Protein AF-A0A3D4CY06-F1 (afdb_monomer)

Secondary structure (DSSP, 8-state):
-----------------TTTTSBHHHHHHHHHHTTPEEEEEEETTEEPP------TTEEEEEEETTEEE--

pLDDT: mean 78.08, std 15.42, range [41.69, 91.38]

Radius of gyration: 17.35 Å; Cα contacts (8 Å, |Δi|>4): 85; chains: 1; bounding box: 32×26×60 Å

Solvent-accessible surface area (backbone atoms only — not comparable to full-atom values): 4557 Å² total; per-residue (Å²): 140,85,88,80,85,84,82,76,88,79,76,78,67,81,74,69,60,94,39,59,75,28,40,62,67,59,26,42,53,57,31,49,78,72,65,30,44,76,40,75,43,26,51,68,87,42,76,47,95,72,77,90,73,87,51,93,52,50,45,80,39,24,31,45,92,64,25,26,43,87,122

Mean predicted aligned error: 10.27 Å

Structure (mmCIF, N/CA/C/O backbone):
data_AF-A0A3D4CY06-F1
#
_entry.id   AF-A0A3D4CY06-F1
#
loop_
_atom_site.group_PDB
_atom_site.id
_atom_site.type_symbol
_atom_site.label_atom_id
_atom_site.label_alt_id
_atom_site.label_comp_id
_atom_site.label_asym_id
_atom_site.label_entity_id
_atom_site.label_seq_id
_atom_site.pdbx_PDB_ins_code
_atom_site.Cartn_x
_atom_site.Cartn_y
_atom_site.Cartn_z
_atom_site.occupancy
_atom_site.B_iso_or_equiv
_atom_site.auth_seq_id
_atom_site.auth_comp_id
_atom_site.auth_asym_id
_atom_site.auth_atom_id
_atom_site.pdbx_PDB_model_num
ATOM 1 N N . MET A 1 1 ? 21.194 0.454 47.961 1.00 41.69 1 MET A N 1
ATOM 2 C CA . MET A 1 1 ? 20.122 -0.440 47.477 1.00 41.69 1 MET A CA 1
ATOM 3 C C . MET A 1 1 ? 19.263 0.378 46.538 1.00 41.69 1 MET A C 1
ATOM 5 O O . MET A 1 1 ? 18.797 1.423 46.965 1.00 41.69 1 MET A O 1
ATOM 9 N N . ILE A 1 2 ? 19.132 -0.035 45.281 1.00 53.00 2 ILE A N 1
ATOM 10 C CA . ILE A 1 2 ? 18.306 0.653 44.284 1.00 53.00 2 ILE A CA 1
ATOM 11 C C . ILE A 1 2 ? 17.440 -0.417 43.618 1.00 53.00 2 ILE A C 1
ATOM 13 O O . ILE A 1 2 ? 18.002 -1.359 43.061 1.00 53.00 2 ILE A O 1
ATOM 17 N N . PRO A 1 3 ? 16.113 -0.298 43.682 1.00 56.84 3 PRO A N 1
ATOM 18 C CA . PRO A 1 3 ? 15.215 -0.763 42.637 1.00 56.84 3 PRO A CA 1
ATOM 19 C C . PRO A 1 3 ? 14.555 0.481 42.003 1.00 56.84 3 PRO A C 1
ATOM 21 O O . PRO A 1 3 ? 14.476 1.529 42.633 1.00 56.84 3 PRO A O 1
ATOM 24 N N . GLU A 1 4 ? 14.030 0.515 40.792 1.00 59.47 4 GLU A N 1
ATOM 25 C CA . GLU A 1 4 ? 13.988 -0.364 39.632 1.00 59.47 4 GLU A CA 1
ATOM 26 C C . GLU A 1 4 ? 13.279 0.483 38.551 1.00 59.47 4 GLU A C 1
ATOM 28 O O . GLU A 1 4 ? 12.499 1.375 38.881 1.00 59.47 4 GLU A O 1
ATOM 33 N N . GLN A 1 5 ? 13.512 0.161 37.281 1.00 54.06 5 GLN A N 1
ATOM 34 C CA . GLN A 1 5 ? 12.685 0.539 36.125 1.00 54.06 5 GLN A CA 1
ATOM 35 C C . GLN A 1 5 ? 12.703 2.007 35.670 1.00 54.06 5 GLN A C 1
ATOM 37 O O . GLN A 1 5 ? 11.834 2.808 35.995 1.00 54.06 5 GLN A O 1
ATOM 42 N N . ASN A 1 6 ? 13.605 2.294 34.731 1.00 48.72 6 ASN A N 1
ATOM 43 C CA . ASN A 1 6 ? 13.251 3.147 33.601 1.00 48.72 6 ASN A CA 1
ATOM 44 C C . ASN A 1 6 ? 13.400 2.279 32.346 1.00 48.72 6 ASN A C 1
ATOM 46 O O . ASN A 1 6 ? 14.505 2.098 31.834 1.00 48.72 6 ASN A O 1
ATOM 50 N N . GLN A 1 7 ? 12.304 1.621 31.962 1.00 54.72 7 GLN A N 1
ATOM 51 C CA . GLN A 1 7 ? 12.235 0.791 30.763 1.00 54.72 7 GLN A CA 1
ATOM 52 C C . GLN A 1 7 ? 12.411 1.717 29.560 1.00 54.72 7 GLN A C 1
ATOM 54 O O . GLN A 1 7 ? 11.537 2.524 29.261 1.00 54.72 7 GLN A O 1
ATOM 59 N N . VAL A 1 8 ? 13.577 1.640 28.928 1.00 50.97 8 VAL A N 1
ATOM 60 C CA . VAL A 1 8 ? 13.811 2.249 27.624 1.00 50.97 8 VAL A CA 1
ATOM 61 C C . VAL A 1 8 ? 13.012 1.462 26.589 1.00 50.97 8 VAL A C 1
ATOM 63 O O . VAL A 1 8 ? 13.183 0.252 26.445 1.00 50.97 8 VAL A O 1
ATOM 66 N N . ASP A 1 9 ? 12.087 2.163 25.936 1.00 55.78 9 ASP A N 1
ATOM 67 C CA . ASP A 1 9 ? 11.427 1.777 24.697 1.00 55.78 9 ASP A CA 1
ATOM 68 C C . ASP A 1 9 ? 12.419 1.133 23.735 1.00 55.78 9 ASP A C 1
ATOM 70 O O . ASP A 1 9 ? 13.321 1.820 23.276 1.00 55.78 9 ASP A O 1
ATOM 74 N N . GLU A 1 10 ? 12.238 -0.135 23.358 1.00 49.66 10 G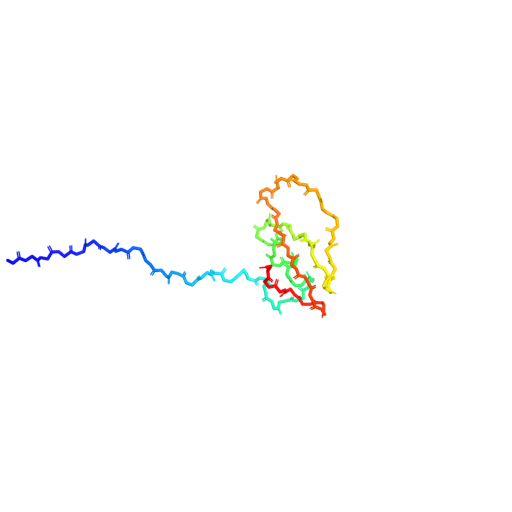LU A N 1
ATOM 75 C CA . GLU A 1 10 ? 12.840 -0.628 22.123 1.00 49.66 10 GLU A CA 1
ATOM 76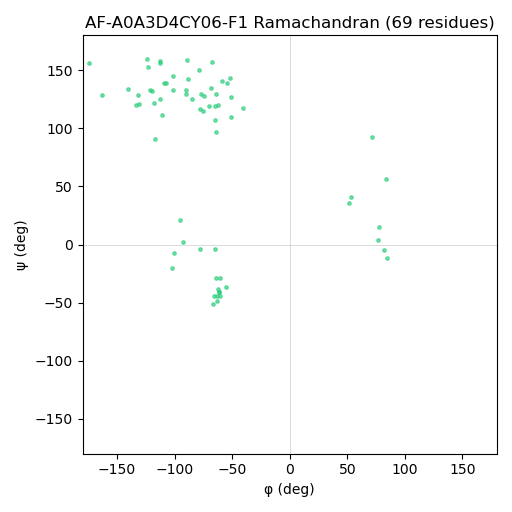 C C . GLU A 1 10 ? 12.215 -1.943 21.640 1.00 49.66 10 GLU A C 1
ATOM 78 O O . GLU A 1 10 ? 12.144 -2.943 22.348 1.00 49.66 10 GLU A O 1
ATOM 83 N N . GLN A 1 11 ? 11.835 -1.916 20.358 1.00 43.12 11 GLN A N 1
ATOM 84 C CA . GLN A 1 11 ? 11.673 -3.071 19.471 1.00 43.12 11 GLN A CA 1
ATOM 85 C C . GLN A 1 11 ? 10.335 -3.821 19.560 1.00 43.12 11 GLN A C 1
ATOM 87 O O . GLN A 1 11 ? 10.276 -5.047 19.617 1.00 43.12 11 GLN A O 1
ATOM 92 N N . SER A 1 12 ? 9.228 -3.098 19.354 1.00 43.50 12 SER A N 1
ATOM 93 C CA . SER A 1 12 ? 8.212 -3.689 18.472 1.00 43.50 12 SER A CA 1
ATOM 94 C C . SER A 1 12 ? 8.872 -3.847 17.095 1.00 43.50 12 SER A C 1
ATOM 96 O O . SER A 1 12 ? 9.324 -2.830 16.559 1.00 43.50 12 SER A O 1
ATOM 98 N N . PRO A 1 13 ? 8.985 -5.060 16.512 1.00 48.31 13 PRO A N 1
ATOM 99 C CA . PRO A 1 13 ? 9.469 -5.194 15.139 1.00 48.31 13 PRO A CA 1
ATOM 100 C C . PRO A 1 13 ? 8.637 -4.247 14.272 1.00 48.31 13 PRO A C 1
ATOM 102 O O . PRO A 1 13 ? 7.447 -4.101 14.578 1.00 48.31 13 PRO A O 1
ATOM 105 N N . PRO A 1 14 ? 9.211 -3.579 13.246 1.00 45.72 14 PRO A N 1
ATOM 106 C CA . PRO A 1 14 ? 8.430 -2.713 12.372 1.00 45.72 14 PRO A CA 1
ATOM 107 C C . PRO A 1 14 ? 7.252 -3.558 11.929 1.00 45.72 14 PRO A C 1
ATOM 109 O O . PRO A 1 14 ? 7.458 -4.598 11.299 1.00 45.72 14 PRO A O 1
ATOM 112 N N . LYS A 1 15 ? 6.058 -3.217 12.431 1.00 53.16 15 LYS A N 1
ATOM 113 C CA . LYS A 1 15 ? 4.887 -4.083 12.354 1.00 53.16 15 LYS A CA 1
ATOM 114 C C . LYS A 1 15 ? 4.630 -4.178 10.868 1.00 53.16 15 LYS A C 1
ATOM 116 O O . LYS A 1 15 ? 4.138 -3.213 10.283 1.00 53.16 15 LYS A O 1
ATOM 121 N N . LYS A 1 16 ? 5.121 -5.255 10.239 1.00 57.88 16 LYS A N 1
ATOM 122 C CA . LYS A 1 16 ? 5.036 -5.411 8.793 1.00 57.88 16 LYS A CA 1
ATOM 123 C C . LYS A 1 16 ? 3.575 -5.170 8.478 1.00 57.88 16 LYS A C 1
ATOM 125 O O . LYS A 1 16 ? 2.727 -5.751 9.166 1.00 57.88 16 LYS A O 1
ATOM 130 N N . PRO A 1 17 ? 3.277 -4.256 7.550 1.00 70.38 17 PRO A N 1
ATOM 131 C CA . PRO A 1 17 ? 1.898 -3.948 7.310 1.00 70.38 17 PRO A CA 1
ATOM 132 C C . PRO A 1 17 ? 1.143 -5.242 6.990 1.00 70.38 17 PRO A C 1
ATOM 134 O O . PRO A 1 17 ? 1.687 -6.090 6.278 1.00 70.38 17 PRO A O 1
ATOM 137 N N . PRO A 1 18 ? -0.079 -5.421 7.510 1.00 73.50 18 PRO A N 1
ATOM 138 C CA . PRO A 1 18 ? -0.781 -6.705 7.456 1.00 73.50 18 PRO A CA 1
ATOM 139 C C . PRO A 1 18 ? -1.135 -7.155 6.029 1.00 73.50 18 PRO A C 1
ATOM 141 O O . PRO A 1 18 ? -1.679 -8.232 5.847 1.00 73.50 18 PRO A O 1
ATOM 144 N N . TYR A 1 19 ? -0.847 -6.331 5.022 1.00 80.00 19 TYR A N 1
ATOM 145 C CA . TYR A 1 19 ? -1.092 -6.577 3.607 1.00 80.00 19 TYR A CA 1
ATOM 146 C C . TYR A 1 19 ? 0.154 -7.031 2.821 1.00 80.00 19 TYR A C 1
ATOM 148 O O . TYR A 1 19 ? 0.020 -7.390 1.655 1.00 80.00 19 TYR A O 1
ATOM 156 N N . ILE A 1 20 ? 1.359 -7.032 3.409 1.00 84.25 20 ILE A N 1
ATOM 157 C CA . ILE A 1 20 ? 2.569 -7.522 2.720 1.00 84.25 20 ILE A CA 1
ATOM 158 C C . ILE A 1 20 ? 2.476 -9.039 2.511 1.00 84.25 20 ILE A C 1
ATOM 160 O O . ILE A 1 20 ? 2.143 -9.772 3.438 1.00 84.25 20 ILE A O 1
ATOM 164 N N . GLY A 1 21 ? 2.804 -9.516 1.308 1.00 85.44 21 GLY A N 1
ATOM 165 C CA . GLY A 1 21 ? 2.710 -10.934 0.940 1.00 85.44 21 GLY A CA 1
ATOM 166 C C . GLY A 1 21 ? 1.304 -11.387 0.534 1.00 85.44 21 GLY A C 1
ATOM 167 O O . GLY A 1 21 ? 1.139 -12.522 0.092 1.00 85.44 21 GLY A O 1
ATOM 168 N N . HIS A 1 22 ? 0.304 -10.508 0.634 1.00 87.69 22 HIS A N 1
ATOM 169 C CA . HIS A 1 22 ? -1.035 -10.752 0.112 1.00 87.69 22 HIS A CA 1
ATOM 170 C C . HIS A 1 22 ? -1.158 -10.286 -1.340 1.00 87.69 22 HIS A C 1
ATOM 172 O O . HIS A 1 22 ? -0.409 -9.427 -1.816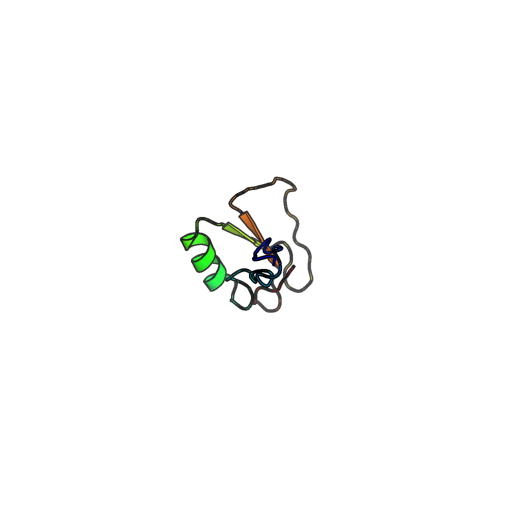 1.00 87.69 22 HIS A O 1
ATOM 178 N N . THR A 1 23 ? -2.146 -10.838 -2.042 1.00 91.12 23 THR A N 1
ATOM 179 C CA . THR A 1 23 ? -2.567 -10.311 -3.340 1.00 91.12 23 THR A CA 1
ATOM 180 C C . THR A 1 23 ? -3.210 -8.937 -3.163 1.00 91.12 23 THR A C 1
ATOM 182 O O . THR A 1 23 ? -3.730 -8.605 -2.094 1.00 91.12 23 THR A O 1
ATOM 185 N N . LEU A 1 24 ? -3.219 -8.135 -4.230 1.00 86.94 24 LEU A N 1
ATOM 186 C CA . LEU A 1 24 ? -3.848 -6.811 -4.212 1.00 86.94 24 LEU A CA 1
ATOM 187 C C . LEU A 1 24 ? -5.327 -6.862 -3.785 1.00 86.94 24 LEU A C 1
ATOM 189 O O . LEU A 1 24 ? -5.793 -5.958 -3.095 1.00 86.94 24 LEU A O 1
ATOM 193 N N . ASP A 1 25 ? -6.056 -7.907 -4.183 1.00 88.50 25 ASP A N 1
ATOM 194 C CA . ASP A 1 25 ? -7.470 -8.094 -3.842 1.00 88.50 25 ASP A CA 1
ATOM 195 C C . ASP A 1 25 ? -7.675 -8.341 -2.339 1.00 88.50 25 ASP A C 1
ATOM 197 O O . ASP A 1 25 ? -8.429 -7.622 -1.681 1.00 88.50 25 ASP A O 1
ATOM 201 N N . GLU A 1 26 ? -6.935 -9.294 -1.768 1.00 89.69 26 GLU A N 1
ATOM 202 C CA . GLU A 1 26 ? -7.011 -9.628 -0.342 1.00 89.69 26 GLU A CA 1
ATOM 203 C C . GLU A 1 26 ? -6.572 -8.453 0.530 1.00 89.69 26 GLU A C 1
ATOM 205 O O . GLU A 1 26 ? -7.243 -8.071 1.489 1.00 89.69 26 GLU A O 1
ATOM 210 N N . ALA A 1 27 ? -5.481 -7.803 0.142 1.00 88.38 27 ALA A N 1
ATOM 211 C CA . ALA A 1 27 ? -4.994 -6.620 0.820 1.00 88.38 27 ALA A CA 1
ATOM 212 C C . ALA A 1 27 ? -5.997 -5.463 0.779 1.00 88.38 27 ALA A C 1
ATOM 214 O O . ALA A 1 27 ? -6.182 -4.781 1.786 1.00 88.38 27 ALA A O 1
ATOM 215 N N . ARG A 1 28 ? -6.675 -5.242 -0.356 1.00 88.56 28 ARG A N 1
ATOM 216 C CA . ARG A 1 28 ? -7.729 -4.223 -0.464 1.00 88.56 28 ARG A CA 1
ATOM 217 C C . ARG A 1 28 ? -8.879 -4.511 0.490 1.00 88.56 28 ARG A C 1
ATOM 219 O O . ARG A 1 28 ? -9.351 -3.575 1.127 1.00 88.56 28 ARG A O 1
ATOM 226 N N . LYS A 1 29 ? -9.297 -5.773 0.632 1.00 90.31 29 LYS A N 1
ATOM 227 C CA . LYS A 1 29 ? -10.330 -6.166 1.607 1.00 90.31 29 LYS A CA 1
ATOM 228 C C . LYS A 1 29 ? -9.874 -5.896 3.040 1.00 90.31 29 LYS A C 1
ATOM 230 O O . LYS A 1 29 ? -10.612 -5.266 3.792 1.00 90.31 29 LYS A O 1
ATOM 235 N N . LEU A 1 30 ? -8.658 -6.312 3.399 1.00 88.62 30 LEU A N 1
ATOM 236 C CA . LEU A 1 30 ? -8.084 -6.092 4.734 1.00 88.62 30 LEU A CA 1
ATOM 237 C C . LEU A 1 30 ? -7.962 -4.601 5.069 1.00 88.62 30 LEU A C 1
ATOM 239 O O . LEU A 1 30 ? -8.332 -4.172 6.159 1.00 88.62 30 LEU A O 1
ATOM 243 N N . ALA A 1 31 ? -7.479 -3.798 4.121 1.00 86.94 31 ALA A N 1
ATOM 244 C CA . ALA A 1 31 ? -7.361 -2.357 4.288 1.00 86.94 31 ALA A CA 1
ATOM 245 C C . ALA A 1 31 ? -8.738 -1.691 4.409 1.00 86.94 31 ALA A C 1
ATOM 247 O O . ALA A 1 31 ? -8.943 -0.890 5.319 1.00 86.94 31 ALA A O 1
ATOM 248 N N . ALA A 1 32 ? -9.703 -2.073 3.566 1.00 88.12 32 ALA A N 1
ATOM 249 C CA . ALA A 1 32 ? -11.060 -1.534 3.607 1.00 88.12 32 ALA A CA 1
ATOM 250 C C . ALA A 1 32 ? -11.772 -1.842 4.934 1.00 88.12 32 ALA A C 1
ATOM 252 O O . ALA A 1 32 ? -12.440 -0.966 5.478 1.00 88.12 32 ALA A O 1
ATOM 253 N N . GLN A 1 33 ? -11.579 -3.040 5.503 1.00 87.81 33 GLN A N 1
ATOM 254 C CA . GLN A 1 33 ? -12.081 -3.396 6.841 1.00 87.81 33 GLN A CA 1
ATOM 255 C C . GLN A 1 33 ? -11.512 -2.496 7.946 1.00 87.81 33 GLN A C 1
ATOM 257 O O . GLN A 1 33 ? -12.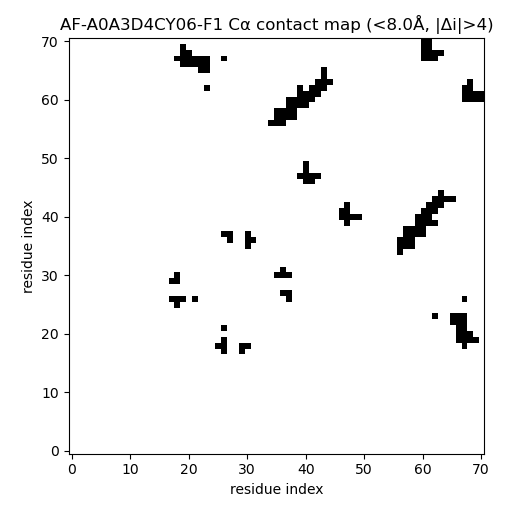167 -2.269 8.959 1.00 87.81 33 GLN A O 1
ATOM 262 N N . GLN A 1 34 ? -10.304 -1.973 7.745 1.00 85.12 34 GLN A N 1
ATOM 263 C CA . GLN A 1 34 ? -9.636 -1.054 8.664 1.00 85.12 34 GLN A CA 1
ATOM 264 C C . GLN A 1 34 ? -9.889 0.426 8.320 1.00 85.12 34 GLN A C 1
ATOM 266 O O . GLN A 1 34 ? -9.359 1.306 8.991 1.00 85.12 34 GLN A O 1
ATOM 271 N N . GLY A 1 35 ? -10.693 0.717 7.289 1.00 87.00 35 GLY A N 1
ATOM 272 C CA . GLY A 1 35 ? -10.978 2.081 6.837 1.00 87.00 35 GLY A CA 1
ATOM 273 C C . GLY A 1 35 ? -9.856 2.730 6.016 1.00 87.00 35 GLY A C 1
ATOM 274 O O . GLY A 1 35 ? -9.879 3.942 5.806 1.00 87.00 35 GLY A O 1
ATOM 275 N N . TYR A 1 36 ? -8.891 1.942 5.535 1.00 88.25 36 TYR A N 1
ATOM 276 C CA . TYR A 1 36 ? -7.797 2.399 4.680 1.00 88.25 36 TYR A CA 1
ATOM 277 C C . TYR A 1 36 ? -8.037 2.054 3.207 1.00 88.25 36 TYR A C 1
ATOM 279 O O . TYR A 1 36 ? -8.535 0.985 2.857 1.00 88.25 36 TYR A O 1
ATOM 287 N N . ALA A 1 37 ? -7.601 2.943 2.320 1.00 87.50 37 ALA A N 1
ATOM 288 C CA . ALA A 1 37 ? -7.538 2.712 0.883 1.00 87.50 37 ALA A CA 1
ATOM 289 C C . ALA A 1 37 ? -6.100 2.385 0.461 1.00 87.50 37 ALA A C 1
ATOM 291 O O . ALA A 1 37 ? -5.168 3.100 0.822 1.00 87.50 37 ALA A O 1
ATOM 292 N N . LEU A 1 38 ? -5.902 1.341 -0.343 1.00 87.81 38 LEU A N 1
ATOM 293 C CA . LEU A 1 38 ? -4.586 1.022 -0.905 1.00 87.81 38 LEU A CA 1
ATOM 294 C C . LEU A 1 38 ? -4.382 1.723 -2.250 1.00 87.81 38 LEU A C 1
ATOM 296 O O . LEU A 1 38 ? -5.239 1.640 -3.134 1.00 87.81 38 LEU A O 1
ATOM 300 N N . ARG A 1 39 ? -3.224 2.359 -2.433 1.00 89.44 39 ARG A N 1
ATOM 301 C CA . ARG A 1 39 ? -2.778 2.960 -3.693 1.00 89.44 39 ARG A CA 1
ATOM 302 C C . ARG A 1 39 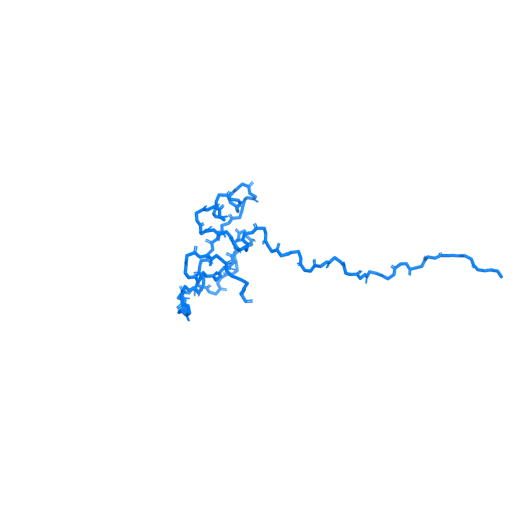? -1.507 2.277 -4.167 1.00 89.44 39 ARG A C 1
ATOM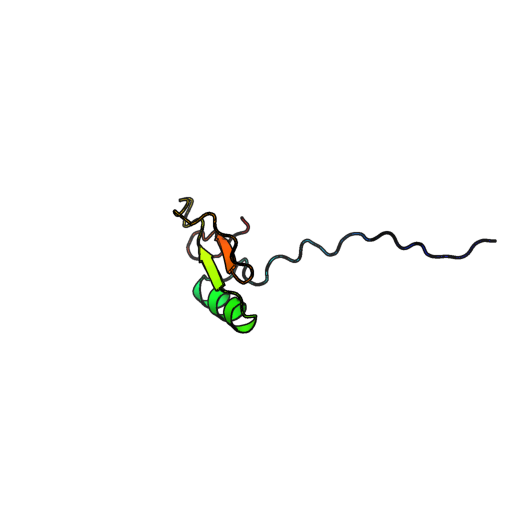 304 O O . ARG A 1 39 ? -0.491 2.299 -3.483 1.00 89.44 39 ARG A O 1
ATOM 311 N N . VAL A 1 40 ? -1.558 1.709 -5.364 1.00 89.06 40 VAL A N 1
ATOM 312 C CA . VAL A 1 40 ? -0.373 1.139 -6.005 1.00 89.06 40 VAL A CA 1
ATOM 313 C C . VAL A 1 40 ? 0.486 2.289 -6.520 1.00 89.06 40 VAL A C 1
ATOM 315 O O . VAL A 1 40 ? 0.047 3.055 -7.371 1.00 89.06 40 VAL A O 1
ATOM 318 N N . MET A 1 41 ? 1.684 2.433 -5.959 1.00 88.19 41 MET A N 1
ATOM 319 C CA . MET A 1 41 ? 2.687 3.425 -6.375 1.00 88.19 41 MET A CA 1
ATOM 320 C C . MET A 1 41 ? 3.790 2.801 -7.228 1.00 88.19 41 MET A C 1
ATOM 322 O O . MET A 1 41 ? 4.490 3.509 -7.946 1.00 88.19 41 MET A O 1
ATOM 326 N N . ARG A 1 42 ? 3.953 1.481 -7.146 1.00 89.50 42 ARG A N 1
ATOM 327 C CA . ARG A 1 42 ? 4.864 0.706 -7.981 1.00 89.50 42 ARG A CA 1
ATOM 328 C C . ARG A 1 42 ? 4.198 -0.606 -8.357 1.00 89.50 42 ARG A C 1
ATOM 330 O O . ARG A 1 42 ? 3.624 -1.249 -7.481 1.00 89.50 42 ARG A O 1
ATOM 337 N N . MET A 1 43 ? 4.275 -0.982 -9.623 1.00 91.38 43 MET A N 1
ATOM 338 C CA . MET A 1 43 ? 3.750 -2.238 -10.140 1.00 91.38 43 MET A CA 1
ATOM 339 C C . MET A 1 43 ? 4.807 -2.885 -11.028 1.00 91.38 43 MET A C 1
ATOM 341 O O . MET A 1 43 ? 5.260 -2.261 -11.979 1.00 91.38 43 MET A O 1
ATOM 345 N N . ASP A 1 44 ? 5.235 -4.094 -10.672 1.00 87.94 44 ASP A N 1
ATOM 346 C CA . ASP A 1 44 ? 6.175 -4.913 -11.448 1.00 87.94 44 ASP A CA 1
ATOM 347 C C . ASP A 1 44 ? 7.478 -4.170 -11.806 1.00 87.94 44 ASP A C 1
ATOM 349 O O . ASP A 1 44 ? 8.004 -4.256 -12.911 1.00 87.94 44 ASP A O 1
ATOM 353 N N . GLY A 1 45 ? 7.997 -3.400 -10.844 1.00 85.62 45 GLY A N 1
ATOM 354 C CA . GLY A 1 45 ? 9.205 -2.583 -11.005 1.00 85.62 45 GLY A CA 1
ATOM 355 C C . GLY A 1 45 ? 8.974 -1.202 -11.633 1.00 85.62 45 GLY A C 1
ATOM 356 O O . GLY A 1 45 ? 9.848 -0.341 -11.530 1.00 85.62 45 GLY A O 1
ATOM 357 N N . GLU A 1 46 ? 7.794 -0.932 -12.191 1.00 86.50 46 GLU A N 1
ATOM 358 C CA . GLU A 1 46 ? 7.444 0.370 -12.759 1.00 86.50 46 GLU A CA 1
ATOM 359 C C . GLU A 1 46 ? 6.803 1.284 -11.713 1.00 86.50 46 GLU A C 1
ATOM 361 O O . GLU A 1 46 ? 5.858 0.911 -11.018 1.00 86.50 46 GLU A O 1
ATOM 366 N N . ASN A 1 47 ? 7.304 2.515 -11.591 1.00 87.69 47 ASN A N 1
ATOM 367 C CA . ASN A 1 47 ? 6.672 3.516 -10.734 1.00 87.69 47 ASN A CA 1
ATOM 368 C C . ASN A 1 47 ? 5.431 4.080 -11.431 1.00 87.69 47 ASN A C 1
ATOM 370 O O . ASN A 1 47 ? 5.506 4.560 -12.561 1.00 87.69 47 ASN A O 1
ATOM 374 N N . LEU A 1 48 ? 4.309 4.088 -10.722 1.00 86.88 48 LEU A N 1
ATOM 375 C CA . LEU A 1 48 ? 3.070 4.682 -11.198 1.00 86.88 48 LEU A CA 1
ATOM 376 C C . LEU A 1 48 ? 3.012 6.164 -10.820 1.00 86.88 48 LEU A C 1
ATOM 378 O O . LEU A 1 48 ? 3.430 6.574 -9.734 1.00 86.88 48 LEU A O 1
ATOM 382 N N . LEU A 1 49 ? 2.465 6.971 -11.728 1.00 82.56 49 LEU A N 1
ATOM 383 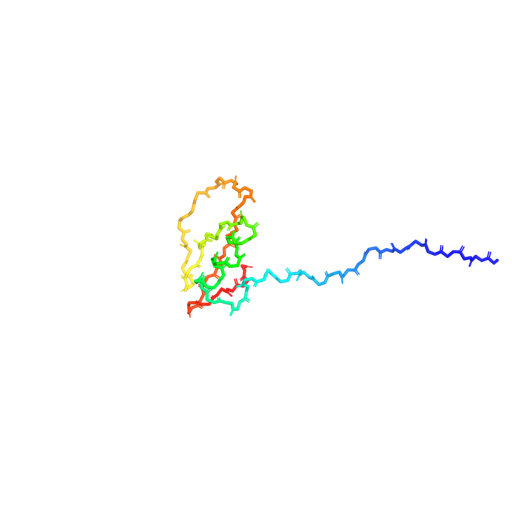C CA . LEU A 1 49 ? 2.183 8.380 -11.473 1.00 82.56 49 LEU A CA 1
ATOM 384 C C . LEU A 1 49 ? 1.112 8.495 -10.387 1.00 82.56 49 LEU A C 1
ATOM 386 O O . LEU A 1 49 ? -0.015 8.025 -10.538 1.00 82.56 49 LEU A O 1
ATOM 390 N N . GLY A 1 50 ? 1.478 9.145 -9.288 1.00 79.88 50 GLY A N 1
ATOM 391 C CA . GLY A 1 50 ? 0.586 9.469 -8.186 1.00 79.88 50 GLY A CA 1
ATOM 392 C C . GLY A 1 50 ? 0.593 10.964 -7.912 1.00 79.88 50 GLY A C 1
ATOM 393 O O . GLY A 1 50 ? 1.527 11.676 -8.277 1.00 79.88 50 GLY A O 1
ATOM 394 N N . THR A 1 51 ? -0.447 11.445 -7.240 1.00 80.69 51 THR A N 1
ATOM 395 C CA . THR A 1 51 ? -0.442 12.809 -6.716 1.00 80.69 51 THR A CA 1
ATOM 396 C C . THR A 1 51 ? 0.375 12.888 -5.427 1.00 80.69 51 THR A C 1
ATOM 398 O O . THR A 1 51 ? 0.454 11.912 -4.666 1.00 80.69 51 THR A O 1
ATOM 401 N N . THR A 1 52 ? 0.971 14.055 -5.187 1.00 81.88 52 THR A N 1
ATOM 402 C CA . THR A 1 52 ? 1.764 14.369 -3.989 1.00 81.88 52 THR A CA 1
ATOM 403 C C . THR A 1 52 ? 0.896 14.674 -2.766 1.00 81.88 52 THR A C 1
ATOM 405 O O . THR A 1 52 ? 1.428 14.882 -1.678 1.00 81.88 52 THR A O 1
ATOM 408 N N . ASP A 1 53 ? -0.432 14.695 -2.922 1.00 84.62 53 ASP A N 1
ATOM 409 C CA . ASP A 1 53 ? -1.362 14.946 -1.826 1.00 84.62 53 ASP A CA 1
ATOM 410 C C . ASP A 1 53 ? -1.278 13.842 -0.773 1.00 84.62 53 ASP A C 1
ATOM 412 O O . ASP A 1 53 ? -1.410 12.645 -1.069 1.00 84.62 53 ASP A O 1
ATOM 416 N N . VAL A 1 54 ? -1.123 14.259 0.480 1.00 77.81 54 VAL A N 1
ATOM 417 C CA . VAL A 1 54 ? -1.200 13.363 1.628 1.00 77.81 54 VAL A CA 1
ATOM 418 C C . VAL A 1 54 ? -2.670 13.074 1.906 1.00 77.81 54 VAL A C 1
ATOM 420 O O . VAL A 1 54 ? -3.438 13.967 2.253 1.00 77.81 54 VAL A O 1
ATOM 423 N N . VAL A 1 55 ? -3.060 11.808 1.767 1.00 84.75 55 VAL A N 1
ATOM 424 C CA . VAL A 1 55 ? -4.388 11.331 2.162 1.00 84.75 55 VAL A CA 1
ATOM 425 C C . VAL A 1 55 ? -4.204 10.427 3.380 1.00 84.75 55 VAL A C 1
ATOM 427 O O . VAL A 1 55 ? -3.624 9.354 3.231 1.00 84.75 55 VAL A O 1
ATOM 430 N N . PRO A 1 56 ? -4.670 10.831 4.577 1.00 80.62 56 PRO A N 1
ATOM 431 C CA . PRO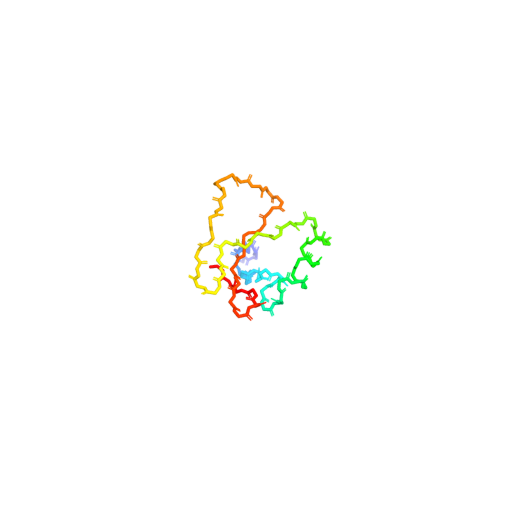 A 1 56 ? -4.343 10.149 5.834 1.00 80.62 56 PRO A CA 1
ATOM 432 C C . PRO A 1 56 ? -4.874 8.713 5.905 1.00 80.62 56 PRO A C 1
ATOM 434 O O . PRO A 1 56 ? -4.252 7.851 6.516 1.00 80.62 56 PRO A O 1
ATOM 437 N N . ASN A 1 57 ? -5.979 8.432 5.213 1.00 87.25 57 ASN A N 1
ATOM 438 C CA . ASN A 1 57 ? -6.573 7.096 5.145 1.00 87.25 57 ASN A CA 1
ATOM 439 C C . ASN A 1 57 ? -6.123 6.320 3.899 1.00 87.25 57 ASN A C 1
ATOM 441 O O . ASN A 1 57 ? -6.813 5.401 3.463 1.00 87.25 57 ASN A O 1
ATOM 445 N N . ARG A 1 58 ? -4.999 6.697 3.279 1.00 87.62 58 ARG A N 1
ATOM 446 C CA . ARG A 1 58 ? -4.475 6.030 2.087 1.00 87.62 58 ARG A CA 1
ATOM 447 C C . ARG A 1 58 ? -3.074 5.508 2.337 1.00 87.62 58 ARG A C 1
ATOM 449 O O . ARG A 1 58 ? -2.205 6.215 2.833 1.00 87.62 58 ARG A O 1
ATOM 456 N N . ILE A 1 59 ? -2.871 4.268 1.939 1.00 86.81 59 ILE A N 1
ATOM 457 C CA . ILE A 1 59 ? -1.628 3.543 2.107 1.00 86.81 59 ILE A CA 1
ATOM 458 C C . ILE A 1 59 ? -1.025 3.305 0.731 1.00 86.81 59 ILE A C 1
ATOM 460 O O . ILE A 1 59 ? -1.664 2.717 -0.143 1.00 86.81 59 ILE A O 1
ATOM 464 N N . ASP A 1 60 ? 0.219 3.731 0.560 1.00 87.69 60 ASP A N 1
ATOM 465 C CA . ASP A 1 60 ? 0.980 3.492 -0.656 1.00 87.69 60 ASP A CA 1
ATOM 466 C C . ASP A 1 60 ? 1.645 2.114 -0.602 1.00 87.69 60 ASP A C 1
ATOM 468 O O . ASP A 1 60 ? 2.388 1.806 0.329 1.00 87.69 60 ASP A O 1
ATOM 472 N N . ILE A 1 61 ? 1.393 1.296 -1.619 1.00 88.31 61 ILE A N 1
ATOM 473 C CA . ILE A 1 61 ? 1.903 -0.070 -1.738 1.00 88.31 61 ILE A CA 1
ATOM 474 C C . ILE A 1 61 ? 2.700 -0.247 -3.030 1.00 88.31 61 ILE A C 1
ATOM 476 O O . ILE A 1 61 ? 2.459 0.432 -4.035 1.00 88.31 61 ILE A O 1
ATOM 480 N N . ALA A 1 62 ? 3.636 -1.188 -2.997 1.00 90.50 62 ALA A N 1
ATOM 481 C CA . ALA A 1 62 ? 4.315 -1.706 -4.172 1.00 90.50 62 ALA A CA 1
ATOM 482 C C . ALA A 1 62 ? 3.802 -3.122 -4.448 1.00 90.50 62 ALA A C 1
ATOM 484 O O . ALA A 1 62 ? 3.583 -3.894 -3.518 1.00 90.50 62 ALA A O 1
ATOM 485 N N . VAL A 1 63 ? 3.579 -3.448 -5.714 1.00 91.06 63 VAL A N 1
ATOM 486 C CA . VAL A 1 63 ? 3.121 -4.765 -6.160 1.00 91.06 63 VAL A CA 1
ATOM 487 C C . VAL A 1 63 ? 4.172 -5.343 -7.095 1.00 91.06 63 VAL A C 1
ATOM 489 O O . VAL A 1 63 ? 4.605 -4.660 -8.016 1.00 91.06 63 VAL A O 1
ATOM 492 N N . GLU A 1 64 ? 4.558 -6.595 -6.879 1.00 91.12 64 GLU A N 1
ATOM 493 C CA . GLU A 1 64 ? 5.416 -7.372 -7.773 1.00 91.12 64 GLU A CA 1
ATOM 494 C C . GLU A 1 64 ? 4.792 -8.745 -8.007 1.00 91.12 64 GLU A C 1
ATOM 496 O O . GLU A 1 64 ? 4.427 -9.440 -7.058 1.00 91.12 64 GLU A O 1
ATOM 501 N N . ASN A 1 65 ? 4.653 -9.144 -9.271 1.00 89.31 65 ASN A N 1
ATOM 502 C CA . ASN A 1 65 ? 4.024 -10.400 -9.681 1.00 89.31 65 ASN A CA 1
ATOM 503 C C . ASN A 1 65 ? 2.633 -10.604 -9.043 1.00 89.31 65 ASN A C 1
ATOM 505 O O . ASN A 1 65 ? 2.255 -11.711 -8.662 1.00 89.31 65 ASN A O 1
ATOM 509 N N . GLY A 1 66 ? 1.875 -9.514 -8.873 1.00 85.94 66 GLY A N 1
ATOM 510 C CA . GLY A 1 66 ? 0.549 -9.524 -8.241 1.00 85.94 66 GLY A CA 1
ATOM 511 C C . GLY A 1 66 ? 0.539 -9.642 -6.709 1.00 85.94 66 GLY A C 1
ATOM 512 O O . GLY A 1 66 ? -0.544 -9.686 -6.117 1.00 85.94 66 GLY A O 1
ATOM 513 N N . ILE A 1 67 ? 1.706 -9.651 -6.061 1.00 90.12 67 ILE A N 1
ATOM 514 C CA . ILE A 1 67 ? 1.873 -9.718 -4.605 1.00 90.12 67 ILE A CA 1
ATOM 515 C C . ILE A 1 67 ? 2.367 -8.377 -4.076 1.00 90.12 67 ILE A C 1
ATOM 517 O O . ILE A 1 67 ? 3.234 -7.742 -4.669 1.00 90.12 67 ILE A O 1
ATOM 521 N N . ILE A 1 68 ? 1.834 -7.933 -2.940 1.00 90.31 68 ILE A N 1
ATOM 522 C CA . ILE A 1 68 ? 2.312 -6.705 -2.311 1.00 90.31 68 ILE A CA 1
ATOM 523 C C . ILE A 1 68 ? 3.662 -6.940 -1.640 1.00 90.31 68 ILE A C 1
ATOM 525 O O . ILE A 1 68 ? 3.808 -7.820 -0.787 1.00 90.31 68 ILE A O 1
ATOM 529 N N . VAL A 1 69 ? 4.618 -6.082 -1.971 1.00 87.25 69 VAL A N 1
ATOM 530 C CA . VAL A 1 69 ? 5.969 -6.070 -1.417 1.00 87.25 69 VAL A CA 1
ATOM 531 C C . VAL A 1 69 ? 6.197 -4.817 -0.561 1.00 87.25 69 VAL A C 1
ATOM 533 O O . VAL A 1 69 ? 5.489 -3.815 -0.721 1.00 87.25 69 VAL A O 1
ATOM 536 N N . PRO A 1 70 ? 7.152 -4.854 0.389 1.00 78.94 70 PRO A N 1
ATOM 537 C CA . PRO A 1 70 ? 7.555 -3.661 1.123 1.00 78.94 70 PRO A CA 1
ATOM 538 C C . PRO A 1 70 ? 8.073 -2.596 0.149 1.00 78.94 70 PRO A C 1
ATOM 540 O O . PRO A 1 70 ? 8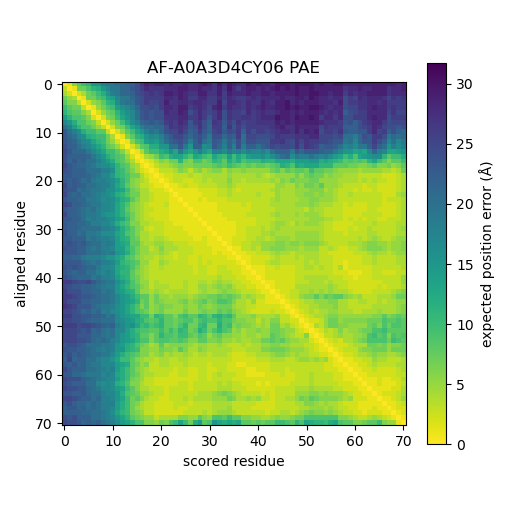.760 -2.927 -0.817 1.00 78.94 70 PRO A O 1
ATOM 543 N N . ARG A 1 71 ? 7.729 -1.332 0.404 1.00 67.69 71 ARG A N 1
ATOM 544 C CA . ARG A 1 71 ? 8.234 -0.188 -0.363 1.00 67.69 71 ARG A CA 1
ATOM 545 C C . ARG A 1 71 ? 9.692 0.118 -0.030 1.00 67.69 71 ARG A C 1
ATOM 547 O O . ARG A 1 71 ? 10.048 -0.008 1.162 1.00 67.69 71 ARG A O 1
#

Nearest PDB structures (foldseek):
  4b2c-assembly2_D  TM=7.435E-01  e=4.512E-02  Hirudo medicinalis
  6qiy-assembly1_A  TM=6.915E-01  e=3.441E-02  Hordeum vulgare
  3m9g-assembly1_A  TM=6.191E-01  e=1.092E+00  Staphylococcus aureus subsp. aureus N315
  7o61-assembly1_A  TM=5.158E-01  e=7.292E+00  Staphylococcus aureus subsp. aureus NCTC 8325

Foldseek 3Di:
DDDDDPDDDDDPPPPPPPQAFHFPVVSQVVLVVVQAHEDEQAEQNRGDDDDPDDDPRYDYFHYHPRGTHDD

Sequence (71 aa):
MIPEQNQVDEQSPPKKPPYIGHTLDEARKLAAQQGYALRVMRMDGENLLGTTDVVPNRIDIAVENGIIVPR